Protein AF-A0A2K3JFJ0-F1 (afdb_monomer)

Sequence (146 aa):
MLLTFLFMEGVAWFLHKYVMHGFGWFLHEDHHRYTKKRFEKNDVFGLFFAGISIILIFTGFFGGFDIRLFLGMGVAMYGAGYFLVHDVFFHRRVKIKYRPKSKYIKRVLYAHSVHHQKSKGREGICFGFLYASKKYALPEENPVPT

Structure (mmCIF, N/CA/C/O backbone):
data_AF-A0A2K3JFJ0-F1
#
_entry.id   AF-A0A2K3JFJ0-F1
#
loop_
_atom_site.group_PDB
_atom_site.id
_atom_site.type_symbol
_atom_site.label_atom_id
_atom_site.label_alt_id
_atom_site.label_comp_id
_atom_site.label_asym_id
_atom_site.label_entity_id
_atom_site.label_seq_id
_atom_site.pdbx_PDB_ins_code
_atom_site.Cartn_x
_atom_site.Cartn_y
_atom_site.Cartn_z
_atom_site.occupancy
_atom_site.B_iso_or_equiv
_atom_site.auth_seq_id
_atom_site.auth_comp_id
_atom_site.auth_asym_id
_atom_site.auth_atom_id
_atom_site.pdbx_PDB_model_num
ATOM 1 N N . MET A 1 1 ? 14.823 2.691 -6.678 1.00 90.44 1 MET A N 1
ATOM 2 C CA . MET A 1 1 ? 14.375 1.847 -5.550 1.00 90.44 1 MET A CA 1
ATOM 3 C C . MET A 1 1 ? 13.880 2.675 -4.369 1.00 90.44 1 MET A C 1
ATOM 5 O O . MET A 1 1 ? 12.671 2.773 -4.230 1.00 90.44 1 MET A O 1
ATOM 9 N N . LEU A 1 2 ? 14.738 3.317 -3.558 1.00 94.19 2 LEU A N 1
ATOM 10 C CA . LEU A 1 2 ? 14.278 4.081 -2.378 1.00 94.19 2 LEU A CA 1
ATOM 11 C C . LEU A 1 2 ? 13.377 5.271 -2.735 1.00 94.19 2 LEU A C 1
ATOM 13 O O . LEU A 1 2 ? 12.338 5.461 -2.112 1.00 94.19 2 LEU A O 1
ATOM 17 N N . LEU A 1 3 ? 13.731 6.028 -3.778 1.00 95.50 3 LEU A N 1
ATOM 18 C CA . LEU A 1 3 ? 12.884 7.120 -4.264 1.00 95.50 3 LEU A CA 1
ATOM 19 C C . LEU A 1 3 ? 11.500 6.610 -4.687 1.00 95.50 3 LEU A C 1
ATOM 21 O O . LEU A 1 3 ? 10.487 7.191 -4.318 1.00 95.50 3 LEU A O 1
ATOM 25 N N . THR A 1 4 ? 11.458 5.483 -5.399 1.00 95.31 4 THR A N 1
ATOM 26 C CA . THR A 1 4 ? 10.213 4.818 -5.796 1.00 95.31 4 THR A CA 1
ATOM 27 C C . THR A 1 4 ? 9.401 4.388 -4.580 1.00 95.31 4 THR A C 1
ATOM 29 O O . THR A 1 4 ? 8.210 4.658 -4.531 1.00 95.31 4 THR A O 1
ATOM 32 N N . PHE A 1 5 ? 10.038 3.780 -3.576 1.00 95.12 5 PHE A N 1
ATOM 33 C CA . PHE A 1 5 ? 9.387 3.389 -2.325 1.00 95.12 5 PHE A CA 1
ATOM 34 C C . PHE A 1 5 ? 8.730 4.585 -1.619 1.00 95.12 5 PHE A C 1
ATOM 36 O O . PHE A 1 5 ? 7.580 4.493 -1.203 1.00 95.12 5 PHE A O 1
ATOM 43 N N . LEU A 1 6 ? 9.427 5.722 -1.516 1.00 94.94 6 LEU A N 1
ATOM 44 C CA . LEU A 1 6 ? 8.874 6.932 -0.897 1.00 94.94 6 LEU A CA 1
ATOM 45 C C . LEU A 1 6 ? 7.742 7.535 -1.735 1.00 94.94 6 LEU A C 1
ATOM 47 O O . LEU A 1 6 ? 6.711 7.930 -1.194 1.00 94.94 6 LEU A O 1
ATOM 51 N N . PHE A 1 7 ? 7.915 7.572 -3.056 1.00 95.88 7 PHE A N 1
ATOM 52 C CA . PHE A 1 7 ? 6.906 8.077 -3.984 1.00 95.88 7 PHE A CA 1
ATOM 53 C C . PHE A 1 7 ? 5.618 7.245 -3.951 1.00 95.88 7 PHE A C 1
ATOM 55 O O . PHE A 1 7 ? 4.521 7.796 -4.061 1.00 95.88 7 PHE A O 1
ATOM 62 N N . MET A 1 8 ? 5.736 5.933 -3.729 1.00 96.38 8 MET A N 1
ATOM 63 C CA . MET A 1 8 ? 4.589 5.035 -3.633 1.00 96.38 8 MET A CA 1
ATOM 64 C C . MET A 1 8 ? 3.623 5.404 -2.506 1.00 96.38 8 MET A C 1
ATOM 66 O O . MET A 1 8 ? 2.438 5.145 -2.666 1.00 96.38 8 MET A O 1
ATOM 70 N N . GLU A 1 9 ? 4.052 6.073 -1.429 1.00 95.25 9 GLU A N 1
ATOM 71 C CA . GLU A 1 9 ? 3.108 6.573 -0.415 1.00 95.25 9 GLU A CA 1
ATOM 72 C C . GLU A 1 9 ? 2.145 7.613 -1.002 1.00 95.25 9 GLU A C 1
ATOM 74 O O . GLU A 1 9 ? 0.948 7.583 -0.718 1.00 95.25 9 GLU A O 1
ATOM 79 N N . GLY A 1 10 ? 2.641 8.504 -1.866 1.00 95.69 10 GLY A N 1
ATOM 80 C CA . GLY A 1 10 ? 1.808 9.483 -2.565 1.00 95.69 10 GLY A CA 1
ATOM 81 C C . GLY A 1 10 ? 0.860 8.821 -3.565 1.00 95.69 10 GLY A C 1
ATOM 82 O O . GLY A 1 10 ? -0.325 9.154 -3.608 1.00 95.69 10 GLY A O 1
ATOM 83 N N . VAL A 1 11 ? 1.363 7.840 -4.322 1.00 95.56 11 VAL A N 1
ATOM 84 C CA . VAL A 1 11 ? 0.553 7.037 -5.254 1.00 95.56 11 VAL A CA 1
ATOM 85 C C . VAL A 1 11 ? -0.548 6.294 -4.503 1.00 95.56 11 VAL A C 1
ATOM 87 O O . VAL A 1 11 ? -1.715 6.368 -4.879 1.00 95.56 11 VAL A O 1
ATOM 90 N N . ALA A 1 12 ? -0.197 5.618 -3.414 1.00 94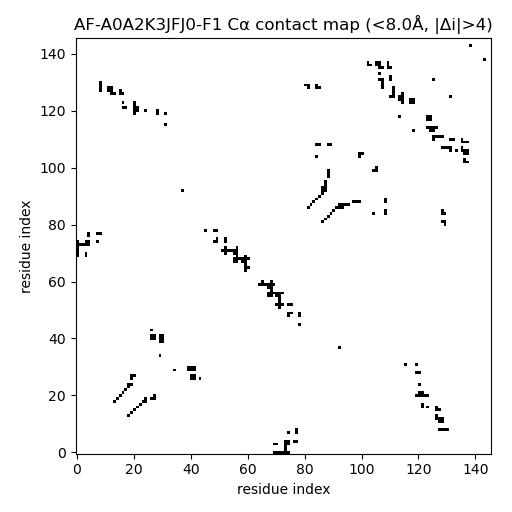.62 12 ALA A N 1
ATOM 91 C CA . ALA A 1 12 ? -1.128 4.826 -2.634 1.00 94.62 12 ALA A CA 1
ATOM 92 C C . ALA A 1 12 ? -2.179 5.712 -1.955 1.00 94.62 12 ALA A C 1
ATOM 94 O O . ALA A 1 12 ? -3.360 5.392 -2.028 1.00 94.62 12 ALA A O 1
ATOM 95 N N . TRP A 1 13 ? -1.796 6.871 -1.406 1.00 95.19 13 TRP A N 1
ATOM 96 C CA . TRP A 1 13 ? -2.750 7.853 -0.881 1.00 95.19 13 TRP A CA 1
ATOM 97 C C . TRP A 1 13 ? -3.738 8.332 -1.951 1.00 95.19 13 TRP A C 1
ATOM 99 O O . TRP A 1 13 ? -4.946 8.387 -1.706 1.00 95.19 13 TRP A O 1
ATOM 109 N N . PHE A 1 14 ? -3.238 8.669 -3.146 1.00 95.88 14 PHE A N 1
ATOM 110 C CA . PHE A 1 14 ? -4.068 9.147 -4.251 1.00 95.88 14 PHE A CA 1
ATOM 111 C C . PHE A 1 14 ? -5.065 8.075 -4.690 1.00 95.88 14 PHE A C 1
ATOM 113 O O . PHE A 1 14 ? -6.263 8.339 -4.795 1.00 95.88 14 PHE A O 1
ATOM 120 N N . LEU A 1 15 ? -4.584 6.853 -4.908 1.00 95.69 15 LEU A N 1
ATOM 121 C CA . LEU A 1 15 ? -5.426 5.735 -5.318 1.00 95.69 15 LEU A CA 1
ATOM 122 C C . LEU A 1 15 ? -6.437 5.377 -4.242 1.00 95.69 15 LEU A C 1
ATOM 124 O O . LEU A 1 15 ? -7.607 5.176 -4.549 1.00 95.69 15 LEU A O 1
ATOM 128 N N . HIS A 1 16 ? -6.027 5.364 -2.983 1.00 94.69 16 HIS A N 1
ATOM 129 C CA . HIS A 1 16 ? -6.927 5.069 -1.886 1.00 94.69 16 HIS A CA 1
ATOM 130 C C . HIS A 1 16 ? -8.071 6.086 -1.823 1.00 94.69 16 HIS A C 1
ATOM 132 O O . HIS A 1 16 ? -9.239 5.702 -1.802 1.00 94.69 16 HIS A O 1
ATOM 138 N N . LYS A 1 17 ? -7.761 7.383 -1.926 1.00 94.56 17 LYS A N 1
ATOM 139 C CA . LYS A 1 17 ? -8.768 8.448 -1.890 1.00 94.56 17 LYS A CA 1
ATOM 140 C C . LYS A 1 17 ? -9.671 8.491 -3.127 1.00 94.56 17 LYS A C 1
ATOM 142 O O . LYS A 1 17 ? -10.884 8.622 -2.990 1.00 94.56 17 LYS A O 1
ATOM 147 N N . TYR A 1 18 ? -9.099 8.452 -4.329 1.00 94.69 18 TYR A N 1
ATOM 148 C CA . TYR A 1 18 ? -9.843 8.754 -5.561 1.00 94.69 18 TYR A CA 1
ATOM 149 C C . TYR A 1 18 ? -10.275 7.515 -6.344 1.00 94.69 18 TYR A C 1
ATOM 151 O O . TYR A 1 18 ? -11.261 7.576 -7.076 1.00 94.69 18 TYR A O 1
ATOM 159 N N . VAL A 1 19 ? -9.569 6.394 -6.193 1.00 95.44 19 VAL A N 1
ATOM 160 C CA . VAL A 1 19 ? -9.910 5.133 -6.859 1.00 95.44 19 VAL A CA 1
ATOM 161 C C . VAL A 1 19 ? -10.685 4.244 -5.901 1.00 95.44 19 VAL A C 1
ATOM 163 O O . VAL A 1 19 ? -11.865 4.011 -6.134 1.00 95.44 19 VAL A O 1
ATOM 166 N N . MET A 1 20 ? -10.077 3.809 -4.798 1.00 95.19 20 MET A N 1
ATOM 167 C CA . MET A 1 20 ? -10.675 2.838 -3.873 1.00 95.19 20 MET A CA 1
ATOM 168 C C . MET A 1 20 ? -11.902 3.415 -3.159 1.00 95.19 20 MET A C 1
ATOM 170 O O . MET A 1 20 ? -12.933 2.761 -3.107 1.00 95.19 20 MET A O 1
ATOM 174 N N . HIS A 1 21 ? -11.848 4.669 -2.705 1.00 95.12 21 HIS A N 1
ATOM 175 C CA . HIS A 1 21 ? -13.009 5.396 -2.172 1.00 95.12 21 HIS A CA 1
ATOM 176 C C . HIS A 1 21 ? -13.857 6.100 -3.246 1.00 95.12 21 HIS A C 1
ATOM 178 O O . HIS A 1 21 ? -14.910 6.663 -2.952 1.00 95.12 21 HIS A O 1
ATOM 184 N N . GLY A 1 22 ? -13.429 6.065 -4.507 1.00 93.69 22 GLY A N 1
ATOM 185 C CA . GLY A 1 22 ? -14.156 6.639 -5.634 1.00 93.69 22 GLY A CA 1
ATOM 186 C C . GLY A 1 22 ? -14.934 5.586 -6.412 1.00 93.69 22 GLY A C 1
ATOM 187 O O . GLY A 1 22 ? -15.890 4.992 -5.920 1.00 93.69 22 GLY A O 1
ATOM 188 N N . PHE A 1 23 ? -14.549 5.388 -7.671 1.00 94.69 23 PHE A N 1
ATOM 189 C CA . PHE A 1 23 ? -15.224 4.446 -8.568 1.00 94.69 23 PHE A CA 1
ATOM 190 C C . PHE A 1 23 ? -14.914 2.975 -8.251 1.00 94.69 23 PHE A C 1
ATOM 192 O O . PHE A 1 23 ? -15.706 2.101 -8.579 1.00 94.69 23 PHE A O 1
ATOM 199 N N . GLY A 1 24 ? -13.790 2.696 -7.590 1.00 94.19 24 GLY A N 1
ATOM 200 C CA . GLY A 1 24 ? -13.365 1.369 -7.145 1.00 94.19 24 GLY A CA 1
ATOM 201 C C . GLY A 1 24 ? -13.976 0.924 -5.814 1.00 94.19 24 GLY A C 1
ATOM 202 O O . GLY A 1 24 ? -13.603 -0.135 -5.316 1.00 94.19 24 GLY A O 1
ATOM 203 N N . TRP A 1 25 ? -14.921 1.683 -5.245 1.00 94.19 25 TRP A N 1
ATOM 204 C CA . TRP A 1 25 ? -15.529 1.371 -3.945 1.00 94.19 25 TRP A CA 1
ATOM 205 C C . TRP A 1 25 ? -16.138 -0.027 -3.881 1.00 94.19 25 TRP A C 1
ATOM 207 O O . TRP A 1 25 ? -16.014 -0.698 -2.868 1.00 94.19 25 TRP A O 1
ATOM 217 N N . PHE A 1 26 ? -16.707 -0.539 -4.970 1.00 92.88 26 PHE A N 1
ATOM 218 C CA . PHE A 1 26 ? -17.265 -1.896 -5.004 1.00 92.88 26 PHE A CA 1
ATOM 219 C C . PHE A 1 26 ? -16.224 -3.017 -4.773 1.00 92.88 26 PHE A C 1
ATOM 221 O O . PHE A 1 26 ? -16.610 -4.138 -4.427 1.00 92.88 26 PHE A O 1
ATOM 228 N N . LEU A 1 27 ? -14.929 -2.730 -4.974 1.00 92.62 27 LEU A N 1
ATOM 229 C CA . LEU A 1 27 ? -13.806 -3.614 -4.636 1.00 92.62 27 LEU A CA 1
ATOM 230 C C . LEU A 1 27 ? -13.238 -3.345 -3.240 1.00 92.62 27 LEU A C 1
ATOM 232 O O . LEU A 1 27 ? -12.503 -4.177 -2.734 1.00 92.62 27 LEU A O 1
ATOM 236 N N . HIS A 1 28 ? -13.533 -2.195 -2.637 1.00 93.19 28 HIS A N 1
ATOM 237 C CA . HIS A 1 28 ? -12.987 -1.783 -1.341 1.00 93.19 28 HIS A CA 1
ATOM 238 C C . HIS A 1 28 ? -14.024 -1.822 -0.204 1.00 93.19 28 HIS A C 1
ATOM 240 O O . HIS A 1 28 ? -13.698 -1.771 0.975 1.00 93.19 28 HIS A O 1
ATOM 246 N N . GLU A 1 29 ? -15.309 -1.927 -0.520 1.00 91.56 29 GLU A N 1
ATOM 247 C CA . GLU A 1 29 ? -16.379 -1.877 0.470 1.00 91.56 29 GLU A CA 1
ATOM 248 C C . GLU A 1 29 ? -16.342 -3.061 1.445 1.00 91.56 29 GLU A C 1
ATOM 250 O O . GLU A 1 29 ? -16.602 -2.896 2.639 1.00 91.56 29 GLU A O 1
ATOM 255 N N . ASP A 1 30 ? -16.025 -4.258 0.950 1.00 88.88 30 ASP A N 1
ATOM 256 C CA . ASP A 1 30 ? -15.908 -5.467 1.771 1.00 88.88 30 ASP A CA 1
ATOM 257 C C . ASP A 1 30 ? -14.675 -5.453 2.677 1.00 88.88 30 ASP A C 1
ATOM 259 O O . ASP A 1 30 ? -14.624 -6.208 3.643 1.00 88.88 30 ASP A O 1
ATOM 263 N N . HIS A 1 31 ? -13.738 -4.554 2.394 1.00 89.12 31 HIS A N 1
ATOM 264 C CA . HIS A 1 31 ? -12.603 -4.246 3.243 1.00 89.12 31 HIS A CA 1
ATOM 265 C C . HIS A 1 31 ? -12.975 -3.341 4.417 1.00 89.12 31 HIS A C 1
ATOM 267 O O . HIS A 1 31 ? -12.530 -3.537 5.548 1.00 89.12 31 HIS A O 1
ATOM 273 N N . HIS A 1 32 ? -13.854 -2.365 4.178 1.00 88.31 32 HIS A N 1
ATOM 274 C CA . HIS A 1 32 ? -14.392 -1.516 5.243 1.00 88.31 32 HIS A CA 1
ATOM 275 C C . HIS A 1 32 ? -15.364 -2.251 6.162 1.00 88.31 32 HIS A C 1
ATOM 277 O O . HIS A 1 32 ? -15.470 -1.928 7.346 1.00 88.31 32 HIS A O 1
ATOM 283 N N . ARG A 1 33 ? -16.087 -3.236 5.632 1.00 82.81 33 ARG A N 1
ATOM 284 C CA . ARG A 1 33 ? -17.016 -4.062 6.401 1.00 82.81 33 ARG A CA 1
ATOM 285 C C . ARG A 1 33 ? -16.280 -5.315 6.851 1.00 82.81 33 ARG A C 1
ATOM 287 O O . ARG A 1 33 ? -16.072 -6.193 6.033 1.00 82.81 33 ARG A O 1
ATOM 294 N N . TYR A 1 34 ? -15.929 -5.434 8.132 1.00 69.94 34 TYR A N 1
ATOM 295 C CA . TYR A 1 34 ? -15.217 -6.615 8.638 1.00 69.94 34 TYR A CA 1
ATOM 296 C C . TYR A 1 34 ? -15.877 -7.923 8.167 1.00 69.94 34 TYR A C 1
ATOM 298 O O . TYR A 1 34 ? -16.961 -8.294 8.627 1.00 69.94 34 TYR A O 1
ATOM 306 N N . THR A 1 35 ? -15.221 -8.631 7.248 1.00 67.31 35 THR A N 1
ATOM 307 C CA . THR A 1 35 ? -15.648 -9.950 6.790 1.00 67.31 35 THR A CA 1
ATOM 308 C C . THR A 1 35 ? -14.654 -10.991 7.294 1.00 67.31 35 THR A C 1
ATOM 310 O O . THR A 1 35 ? -13.446 -10.815 7.221 1.00 67.31 35 THR A O 1
ATOM 313 N N . LYS A 1 36 ? -15.137 -12.131 7.807 1.00 67.00 36 LYS A N 1
ATOM 314 C CA . LYS A 1 36 ? -14.263 -13.240 8.257 1.00 67.00 36 LYS A CA 1
ATOM 315 C C . LYS A 1 36 ? -13.605 -14.005 7.094 1.00 67.00 36 LYS A C 1
ATOM 317 O O . LYS A 1 36 ? -13.133 -15.127 7.283 1.00 67.00 36 LYS A O 1
ATOM 322 N N . LYS A 1 37 ? -13.643 -13.463 5.876 1.00 76.31 37 LYS A N 1
ATOM 323 C CA . LYS A 1 37 ? -13.140 -14.142 4.684 1.00 76.31 37 LYS A CA 1
ATOM 324 C C . LYS A 1 37 ? -11.620 -14.032 4.642 1.00 76.31 37 LYS A C 1
ATOM 326 O O . LYS A 1 37 ? -11.038 -13.054 5.087 1.00 76.31 37 LYS A O 1
ATOM 331 N N . ARG A 1 38 ? -10.974 -15.070 4.109 1.00 74.88 38 ARG A N 1
ATOM 332 C CA . ARG A 1 38 ? -9.517 -15.078 3.911 1.00 74.88 38 ARG A CA 1
ATOM 333 C C . ARG A 1 38 ? -9.081 -14.131 2.790 1.00 74.88 38 ARG A C 1
ATOM 335 O O . ARG A 1 38 ? -7.970 -13.621 2.847 1.00 74.88 38 ARG A O 1
ATOM 342 N N . PHE A 1 39 ? -9.956 -13.945 1.806 1.00 81.56 39 PHE A N 1
ATOM 343 C CA . PHE A 1 39 ? -9.757 -13.074 0.658 1.00 81.56 39 PHE A CA 1
ATOM 344 C C . PHE A 1 39 ? -10.871 -12.040 0.602 1.00 81.56 39 PHE A C 1
ATOM 346 O O . PHE A 1 39 ? -12.037 -12.363 0.859 1.00 81.56 39 PHE A O 1
ATOM 353 N N . GLU A 1 40 ? -10.499 -10.832 0.214 1.00 86.81 40 GLU A N 1
ATOM 354 C CA . GLU A 1 40 ? -11.407 -9.719 -0.033 1.00 86.81 40 GLU A CA 1
ATOM 355 C C . GLU A 1 40 ? -11.242 -9.244 -1.473 1.00 86.81 40 GLU A C 1
ATOM 357 O O . GLU A 1 40 ? -10.187 -9.410 -2.087 1.00 86.81 40 GLU A O 1
ATOM 362 N N . LYS A 1 41 ? -12.276 -8.613 -2.031 1.00 90.12 41 LYS A N 1
ATOM 363 C CA . LYS A 1 41 ? -12.187 -7.994 -3.361 1.00 90.12 41 LYS A CA 1
ATOM 364 C C . LYS A 1 41 ? -11.069 -6.956 -3.414 1.00 90.12 41 LYS A C 1
ATOM 366 O O . LYS A 1 41 ? -10.466 -6.763 -4.467 1.00 90.12 41 LYS A O 1
ATOM 371 N N . ASN A 1 42 ? -10.746 -6.357 -2.271 1.00 91.12 42 ASN A N 1
ATOM 372 C CA . ASN A 1 42 ? -9.654 -5.411 -2.127 1.00 91.12 42 ASN A CA 1
ATOM 373 C C . ASN A 1 42 ? -8.289 -5.998 -2.516 1.00 91.12 42 ASN A C 1
ATOM 375 O O . ASN A 1 42 ? -7.410 -5.268 -2.974 1.00 91.12 42 ASN A O 1
ATOM 379 N N . ASP A 1 43 ? -8.118 -7.318 -2.418 1.00 91.44 43 ASP A N 1
ATOM 380 C CA . ASP A 1 43 ? -6.868 -7.995 -2.772 1.00 91.44 43 ASP A CA 1
ATOM 381 C C . ASP A 1 43 ? -6.527 -7.826 -4.263 1.00 91.44 43 ASP A C 1
ATOM 383 O O . ASP A 1 43 ? -5.359 -7.911 -4.646 1.00 91.44 43 ASP A O 1
ATOM 387 N N . VAL A 1 44 ? -7.518 -7.493 -5.103 1.00 93.69 44 VAL A N 1
ATOM 388 C CA . VAL A 1 44 ? -7.325 -7.144 -6.519 1.00 93.69 44 VAL A CA 1
ATOM 389 C C . VAL A 1 44 ? -6.370 -5.958 -6.684 1.00 93.69 44 VAL A C 1
ATOM 391 O O . VAL A 1 44 ? -5.538 -5.980 -7.590 1.00 93.69 44 VAL A O 1
ATOM 394 N N . PHE A 1 45 ? -6.420 -4.952 -5.802 1.00 93.38 45 PHE A N 1
ATOM 395 C CA . PHE A 1 45 ? -5.477 -3.830 -5.855 1.00 93.38 45 PHE A CA 1
ATOM 396 C C . PHE A 1 45 ? -4.047 -4.300 -5.565 1.00 93.38 45 PHE A C 1
ATOM 398 O O . PHE A 1 45 ? -3.115 -3.925 -6.278 1.00 93.38 45 PHE A O 1
ATOM 405 N N . GLY A 1 46 ? -3.875 -5.176 -4.570 1.00 92.88 46 GLY A N 1
ATOM 406 C CA . GLY A 1 46 ? -2.582 -5.784 -4.256 1.00 92.88 46 GLY A CA 1
ATOM 407 C C . GLY A 1 46 ? -2.025 -6.598 -5.426 1.00 92.88 46 GLY A C 1
ATOM 408 O O . GLY A 1 46 ? -0.869 -6.417 -5.807 1.00 92.88 46 GLY A O 1
ATOM 409 N N . LEU A 1 47 ? -2.860 -7.434 -6.050 1.00 94.81 47 LEU A N 1
ATOM 410 C CA . LEU A 1 47 ? -2.492 -8.225 -7.228 1.00 94.81 47 LEU A CA 1
ATOM 411 C C . LEU A 1 47 ? -2.109 -7.349 -8.425 1.00 94.81 47 LEU A C 1
ATOM 413 O O . LEU A 1 47 ? -1.136 -7.650 -9.114 1.00 94.81 47 LEU A O 1
ATOM 417 N N . PHE A 1 48 ? -2.826 -6.247 -8.651 1.00 95.75 48 PHE A N 1
ATOM 418 C CA . PHE A 1 48 ? -2.512 -5.295 -9.714 1.00 95.75 48 PHE A CA 1
ATOM 419 C C . PHE A 1 48 ? -1.108 -4.691 -9.542 1.00 95.75 48 PHE A C 1
ATOM 421 O O . PHE A 1 48 ? -0.297 -4.729 -10.471 1.00 95.75 48 PHE A O 1
ATOM 428 N N . PHE A 1 49 ? -0.774 -4.206 -8.341 1.00 95.44 49 PHE A N 1
ATOM 429 C CA . PHE A 1 49 ? 0.560 -3.657 -8.066 1.00 95.44 49 PHE A CA 1
ATOM 430 C C . PHE A 1 49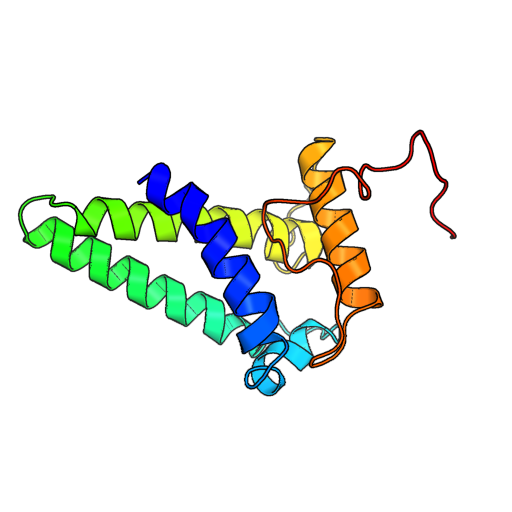 ? 1.659 -4.718 -8.064 1.00 95.44 49 PHE A C 1
ATOM 432 O O . PHE A 1 49 ? 2.765 -4.446 -8.537 1.00 95.44 49 PHE A O 1
ATOM 439 N N . ALA A 1 50 ? 1.361 -5.930 -7.591 1.00 96.50 50 ALA A N 1
ATOM 440 C CA . ALA A 1 50 ? 2.278 -7.057 -7.691 1.00 96.50 50 ALA A CA 1
ATOM 441 C C . ALA A 1 50 ? 2.588 -7.386 -9.160 1.00 96.50 50 ALA A C 1
ATOM 443 O O . ALA A 1 50 ? 3.754 -7.539 -9.511 1.00 96.50 50 ALA A O 1
ATOM 444 N N . GLY A 1 51 ? 1.576 -7.403 -10.034 1.00 98.00 51 GLY A N 1
ATOM 445 C CA . GLY A 1 51 ? 1.748 -7.610 -11.473 1.00 98.00 51 GLY A CA 1
ATOM 446 C C . GLY A 1 51 ? 2.650 -6.556 -12.118 1.00 98.00 51 GLY A C 1
ATOM 447 O O . GLY A 1 51 ? 3.615 -6.909 -12.796 1.00 98.00 51 GLY A O 1
ATOM 448 N N . ILE A 1 52 ? 2.404 -5.268 -11.845 1.00 97.38 52 ILE A N 1
ATOM 449 C CA . ILE A 1 52 ? 3.264 -4.169 -12.325 1.00 97.38 52 ILE A CA 1
ATOM 450 C C . ILE A 1 52 ? 4.705 -4.354 -11.839 1.00 97.38 52 ILE A C 1
ATOM 452 O O . ILE A 1 52 ? 5.646 -4.249 -12.625 1.00 97.38 52 ILE A O 1
ATOM 456 N N . SER A 1 53 ? 4.883 -4.641 -10.548 1.00 97.94 53 SER A N 1
ATOM 457 C CA . SER A 1 53 ? 6.202 -4.839 -9.949 1.00 97.94 53 SER A CA 1
ATOM 458 C C . SER A 1 53 ? 6.956 -6.000 -10.602 1.00 97.94 53 SER A C 1
ATOM 460 O O . SER A 1 53 ? 8.108 -5.823 -10.993 1.00 97.94 53 SER A O 1
ATOM 462 N N . ILE A 1 54 ? 6.296 -7.146 -10.799 1.00 98.25 54 ILE A N 1
ATOM 463 C CA . ILE A 1 54 ? 6.878 -8.329 -11.446 1.00 98.25 54 ILE A CA 1
ATOM 464 C C . ILE A 1 54 ? 7.296 -8.009 -12.881 1.00 98.25 54 ILE A C 1
ATOM 466 O O . ILE A 1 54 ? 8.421 -8.326 -13.259 1.00 98.25 54 ILE A O 1
ATOM 470 N N . ILE A 1 55 ? 6.441 -7.348 -13.668 1.00 98.31 55 ILE A N 1
ATOM 471 C CA . ILE A 1 55 ? 6.763 -6.989 -15.059 1.00 98.31 55 ILE A CA 1
ATOM 472 C C . ILE A 1 55 ? 7.982 -6.060 -15.111 1.00 98.31 55 ILE A C 1
ATOM 474 O O . ILE A 1 55 ? 8.889 -6.273 -15.918 1.00 98.31 55 ILE A O 1
ATOM 478 N N . LEU A 1 56 ? 8.036 -5.049 -14.241 1.00 98.12 56 LEU A N 1
ATOM 479 C CA . LEU A 1 56 ? 9.162 -4.117 -14.163 1.00 98.12 56 LEU A CA 1
ATOM 480 C C . LEU A 1 56 ? 10.465 -4.808 -13.745 1.00 98.12 56 LEU A C 1
ATOM 482 O O . LEU A 1 56 ? 11.506 -4.561 -14.351 1.00 98.12 56 LEU A O 1
ATOM 486 N N . ILE A 1 57 ? 10.405 -5.692 -12.745 1.00 98.12 57 ILE A N 1
ATOM 487 C CA . ILE A 1 57 ? 11.559 -6.483 -12.300 1.00 98.12 57 ILE A CA 1
ATOM 488 C C . ILE A 1 57 ? 12.041 -7.386 -13.432 1.00 98.12 57 ILE A C 1
ATOM 490 O O . ILE A 1 57 ? 13.220 -7.360 -13.766 1.00 98.12 57 ILE A O 1
ATOM 494 N N . PHE A 1 58 ? 11.136 -8.146 -14.048 1.00 98.19 58 PHE A N 1
ATOM 495 C CA . PHE A 1 58 ? 11.466 -9.099 -15.102 1.00 98.19 58 PHE A CA 1
ATOM 496 C C . PHE A 1 58 ? 12.099 -8.391 -16.303 1.00 98.19 58 PHE A C 1
ATOM 498 O O . PHE A 1 58 ? 13.223 -8.696 -16.693 1.00 98.19 58 PHE A O 1
ATOM 505 N N . THR A 1 59 ? 11.417 -7.385 -16.852 1.00 98.00 59 THR A N 1
ATOM 506 C CA . THR A 1 59 ? 11.910 -6.653 -18.028 1.00 98.00 59 THR A CA 1
ATOM 507 C C . THR A 1 59 ? 13.179 -5.854 -17.739 1.00 98.00 59 THR A C 1
ATOM 509 O O . THR A 1 59 ? 14.047 -5.782 -18.603 1.00 98.00 59 THR A O 1
ATOM 512 N N . GLY A 1 60 ? 13.328 -5.293 -16.535 1.00 97.44 60 GLY A N 1
ATOM 513 C CA . GLY A 1 60 ? 14.546 -4.590 -16.131 1.00 97.44 60 GLY A CA 1
ATOM 514 C C . GLY A 1 60 ? 15.735 -5.522 -15.907 1.00 97.44 60 GLY A C 1
ATOM 515 O O . GLY A 1 60 ? 16.858 -5.171 -16.259 1.00 97.44 60 GLY A O 1
ATOM 516 N N . PHE A 1 61 ? 15.501 -6.724 -15.375 1.00 97.75 61 PHE A N 1
ATOM 517 C CA . PHE A 1 61 ? 16.534 -7.745 -15.201 1.00 97.75 61 PHE A CA 1
ATOM 518 C C . PHE A 1 61 ? 17.084 -8.205 -16.557 1.00 97.75 61 PHE A C 1
ATOM 520 O O . PHE A 1 61 ? 18.285 -8.107 -16.800 1.00 97.75 61 PHE A O 1
ATOM 527 N N . PHE A 1 62 ? 16.203 -8.6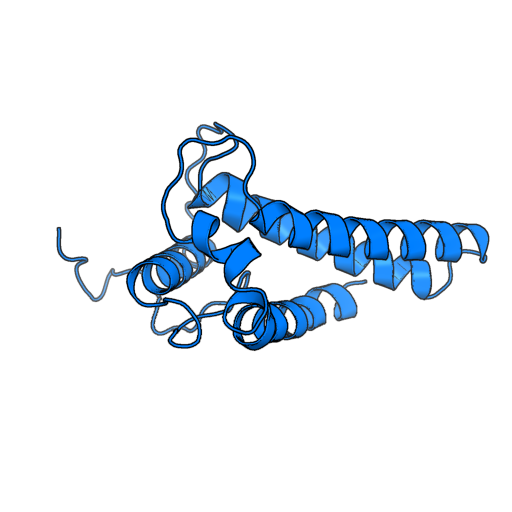10 -17.479 1.00 97.12 62 PHE A N 1
ATOM 528 C CA . PHE A 1 62 ? 16.605 -9.020 -18.833 1.00 97.12 62 PHE A CA 1
ATOM 529 C C . PHE A 1 62 ? 17.081 -7.854 -19.711 1.00 97.12 62 PHE A C 1
ATOM 531 O O . PHE A 1 62 ? 17.783 -8.072 -20.692 1.00 97.12 62 PHE A O 1
ATOM 538 N N . GLY A 1 63 ? 16.746 -6.617 -19.344 1.00 94.88 63 GLY A N 1
ATOM 539 C CA . GLY A 1 63 ? 17.241 -5.395 -19.977 1.00 94.88 63 GLY A CA 1
ATOM 540 C C . GLY A 1 63 ? 18.642 -4.964 -19.537 1.00 94.88 63 GLY A C 1
ATOM 541 O O . GLY A 1 63 ? 19.054 -3.863 -19.886 1.00 94.88 63 GLY A O 1
ATOM 542 N N . GLY A 1 64 ? 19.363 -5.782 -18.761 1.00 96.44 64 GLY A N 1
ATOM 543 C CA . GLY A 1 64 ? 20.707 -5.446 -18.283 1.00 96.44 64 GLY A CA 1
ATOM 544 C C . GLY A 1 64 ? 20.718 -4.640 -16.983 1.00 96.44 64 GLY A C 1
ATOM 545 O O . GLY A 1 64 ? 21.586 -3.794 -16.800 1.00 96.44 64 GLY A O 1
ATOM 546 N N . PHE A 1 65 ? 19.778 -4.917 -16.072 1.00 95.62 65 PHE A N 1
ATOM 547 C CA . PHE A 1 65 ? 19.684 -4.285 -14.746 1.00 95.62 65 PHE A CA 1
ATOM 548 C C . PHE A 1 65 ? 19.424 -2.770 -14.791 1.00 95.62 65 PHE A C 1
ATOM 550 O O . PHE A 1 65 ? 19.999 -1.996 -14.026 1.00 95.62 65 PHE A O 1
ATOM 557 N N . ASP A 1 66 ? 18.536 -2.337 -15.683 1.00 95.56 66 ASP A N 1
ATOM 558 C CA . ASP A 1 66 ? 18.227 -0.919 -15.863 1.00 95.56 66 ASP A CA 1
ATOM 559 C C . ASP A 1 66 ? 17.250 -0.349 -14.811 1.00 95.56 66 ASP A C 1
ATOM 561 O O . ASP A 1 66 ? 16.862 -0.991 -13.829 1.00 95.56 66 ASP A O 1
ATOM 565 N N . ILE A 1 67 ? 16.819 0.900 -15.025 1.00 96.81 67 ILE A N 1
ATOM 566 C CA . ILE A 1 67 ? 15.934 1.625 -14.109 1.00 96.81 67 ILE A CA 1
ATOM 567 C C . ILE A 1 67 ? 14.625 0.885 -13.789 1.00 96.81 67 ILE A C 1
ATOM 569 O O . ILE A 1 67 ? 14.136 1.001 -12.663 1.00 96.81 67 ILE A O 1
ATOM 573 N N . ARG A 1 68 ? 14.073 0.089 -14.716 1.00 97.88 68 ARG A N 1
ATOM 574 C CA . ARG A 1 68 ? 12.811 -0.645 -14.518 1.00 97.88 68 ARG A CA 1
ATOM 575 C C . ARG A 1 68 ? 12.925 -1.627 -13.364 1.00 97.88 68 ARG A C 1
ATOM 577 O O . ARG A 1 68 ? 12.020 -1.682 -12.532 1.00 97.88 68 ARG A O 1
ATOM 584 N N . LEU A 1 69 ? 14.066 -2.306 -13.243 1.00 97.69 69 LEU A N 1
ATOM 585 C CA . LEU A 1 69 ? 14.331 -3.228 -12.142 1.00 97.69 69 LEU A CA 1
ATOM 586 C C . LEU A 1 69 ? 14.219 -2.499 -10.799 1.00 97.69 69 LEU A C 1
ATOM 588 O O . LEU A 1 69 ? 13.488 -2.923 -9.905 1.00 97.69 69 LEU A O 1
ATOM 592 N N . PHE A 1 70 ? 14.885 -1.351 -10.670 1.00 97.06 70 PHE A N 1
ATOM 593 C CA . PHE A 1 70 ? 14.876 -0.567 -9.436 1.00 97.06 70 PHE A CA 1
ATOM 594 C C . PHE A 1 70 ? 13.521 0.077 -9.130 1.00 97.06 70 PHE A C 1
ATOM 596 O O . PHE A 1 70 ? 13.236 0.333 -7.954 1.00 97.06 70 PHE A O 1
ATOM 603 N N . LEU A 1 71 ? 12.709 0.371 -10.151 1.00 97.75 71 LEU A N 1
ATOM 604 C CA . LEU A 1 71 ? 11.321 0.801 -9.978 1.00 97.75 71 LEU A CA 1
ATOM 605 C C . LEU A 1 71 ? 10.479 -0.357 -9.435 1.00 97.75 71 LEU A C 1
ATOM 607 O O . LEU A 1 71 ? 9.860 -0.219 -8.381 1.00 97.75 71 LEU A O 1
ATOM 611 N N . GLY A 1 72 ? 10.523 -1.514 -10.095 1.00 97.62 72 GLY A N 1
ATOM 612 C CA . GLY A 1 72 ? 9.775 -2.701 -9.694 1.00 97.62 72 GLY A CA 1
ATOM 613 C C . GLY A 1 72 ? 10.126 -3.167 -8.280 1.00 97.62 72 GLY A C 1
ATOM 614 O O . GLY A 1 72 ? 9.221 -3.408 -7.482 1.00 97.62 72 GLY A O 1
ATOM 615 N N . MET A 1 73 ? 11.414 -3.170 -7.920 1.00 97.94 73 MET A N 1
ATOM 616 C CA . MET A 1 73 ? 11.877 -3.459 -6.556 1.00 97.94 73 MET A CA 1
ATOM 617 C C . MET A 1 73 ? 11.353 -2.447 -5.531 1.00 97.94 73 MET A C 1
ATOM 619 O O . MET A 1 73 ? 10.961 -2.828 -4.432 1.00 97.94 73 MET A O 1
ATOM 623 N N . GLY A 1 74 ? 11.299 -1.156 -5.877 1.00 97.50 74 GLY A N 1
ATOM 624 C CA . GLY A 1 74 ? 10.734 -0.135 -4.991 1.00 97.50 74 GLY A CA 1
ATOM 625 C C . GLY A 1 74 ? 9.234 -0.323 -4.746 1.00 97.50 74 GLY A C 1
ATOM 626 O O . GLY A 1 74 ? 8.782 -0.188 -3.609 1.00 97.50 74 GLY A O 1
ATOM 627 N N . VAL A 1 75 ? 8.480 -0.699 -5.786 1.00 97.69 75 VAL A N 1
ATOM 628 C CA . VAL A 1 75 ? 7.056 -1.061 -5.671 1.00 97.69 75 VAL A CA 1
ATOM 629 C C . VAL A 1 75 ? 6.883 -2.311 -4.802 1.00 97.69 75 VAL A C 1
ATOM 631 O O . VAL A 1 75 ? 6.043 -2.305 -3.905 1.00 97.69 75 VAL A O 1
ATOM 634 N N . ALA A 1 76 ? 7.709 -3.346 -4.997 1.00 97.56 76 ALA A N 1
ATOM 635 C CA . ALA A 1 76 ? 7.674 -4.567 -4.187 1.00 97.56 76 ALA A CA 1
ATOM 636 C C . ALA A 1 76 ? 7.955 -4.283 -2.705 1.00 97.56 76 ALA A C 1
ATOM 638 O O . ALA A 1 76 ? 7.221 -4.748 -1.834 1.00 97.56 76 ALA A O 1
ATOM 639 N N . MET A 1 77 ? 8.985 -3.482 -2.409 1.00 96.88 77 MET A N 1
ATOM 640 C CA . MET A 1 77 ? 9.315 -3.078 -1.038 1.00 96.88 77 MET A CA 1
ATOM 641 C C . MET A 1 77 ? 8.160 -2.328 -0.372 1.00 96.88 77 MET A C 1
ATOM 643 O O . MET A 1 77 ? 7.858 -2.573 0.797 1.00 96.88 77 MET A O 1
ATOM 647 N N . TYR A 1 78 ? 7.499 -1.430 -1.107 1.00 96.50 78 TYR A N 1
ATOM 648 C CA . TYR A 1 78 ? 6.340 -0.707 -0.591 1.00 96.50 78 TYR A CA 1
ATOM 649 C C . TYR A 1 78 ? 5.164 -1.656 -0.338 1.00 96.50 78 TYR A C 1
ATOM 651 O O . TYR A 1 78 ? 4.583 -1.633 0.746 1.00 96.50 78 TYR A O 1
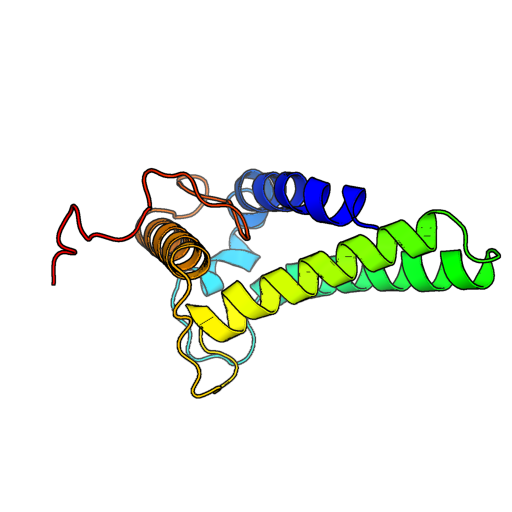ATOM 659 N N . GLY A 1 79 ? 4.874 -2.551 -1.288 1.00 95.56 79 GLY A N 1
ATOM 660 C CA . GLY A 1 79 ? 3.839 -3.578 -1.153 1.00 95.56 79 GLY A CA 1
ATOM 661 C C . GLY A 1 79 ? 4.066 -4.508 0.042 1.00 95.56 79 GLY A C 1
ATOM 662 O O . GLY A 1 79 ? 3.127 -4.802 0.778 1.00 95.56 79 GLY A O 1
ATOM 663 N N . ALA A 1 80 ? 5.314 -4.909 0.303 1.00 94.81 80 ALA A N 1
ATOM 664 C CA . ALA A 1 80 ? 5.669 -5.694 1.484 1.00 94.81 80 ALA A CA 1
ATOM 665 C C . ALA A 1 80 ? 5.420 -4.916 2.787 1.00 94.81 80 ALA A C 1
ATOM 667 O O . ALA A 1 80 ? 4.842 -5.455 3.731 1.00 94.81 80 ALA A O 1
ATOM 668 N N . GLY A 1 81 ? 5.808 -3.636 2.834 1.00 92.69 81 GLY A N 1
ATOM 669 C CA . GLY A 1 81 ? 5.525 -2.760 3.972 1.00 92.69 81 GLY A CA 1
ATOM 670 C C . GLY A 1 81 ? 4.024 -2.599 4.224 1.00 92.69 81 GLY A C 1
ATOM 671 O O . GLY A 1 81 ? 3.576 -2.734 5.364 1.00 92.69 81 GLY A O 1
ATOM 672 N N . TYR A 1 82 ? 3.253 -2.373 3.158 1.00 90.81 82 TYR A N 1
ATOM 673 C CA . TYR A 1 82 ? 1.795 -2.310 3.200 1.00 90.81 82 TYR A CA 1
ATOM 674 C C . TYR A 1 82 ? 1.207 -3.595 3.785 1.00 90.81 82 TYR A C 1
ATOM 676 O O . TYR A 1 82 ? 0.542 -3.529 4.812 1.00 90.81 82 TYR A O 1
ATOM 684 N N . PHE A 1 83 ? 1.527 -4.759 3.215 1.00 90.56 83 PHE A N 1
ATOM 685 C CA . PHE A 1 83 ? 1.013 -6.050 3.678 1.00 90.56 83 PHE A CA 1
ATOM 686 C C . PHE A 1 83 ? 1.317 -6.305 5.164 1.00 90.56 83 PHE A C 1
ATOM 688 O O . PHE A 1 83 ? 0.462 -6.774 5.916 1.00 90.56 83 PHE A O 1
ATOM 695 N N . LEU A 1 84 ? 2.519 -5.951 5.629 1.00 89.75 84 LEU A N 1
ATOM 696 C CA . LEU A 1 84 ? 2.879 -6.087 7.041 1.00 89.75 84 LEU A CA 1
ATOM 697 C C . LEU A 1 84 ? 2.039 -5.179 7.952 1.00 89.75 84 LEU A C 1
ATOM 699 O O . LEU A 1 84 ? 1.530 -5.624 8.980 1.00 89.75 84 LEU A O 1
ATOM 703 N N . VAL A 1 85 ? 1.881 -3.901 7.610 1.00 88.56 85 VAL A N 1
ATOM 704 C CA . VAL A 1 85 ? 1.127 -2.963 8.456 1.00 88.56 85 VAL A CA 1
ATOM 705 C C . VAL A 1 85 ? -0.373 -3.249 8.405 1.00 88.56 85 VAL A C 1
ATOM 707 O O . VAL A 1 85 ? -1.041 -3.278 9.439 1.00 88.56 85 VAL A O 1
ATOM 710 N N . HIS A 1 86 ? -0.887 -3.492 7.211 1.00 88.38 86 HIS A N 1
ATOM 711 C CA . HIS A 1 86 ? -2.300 -3.610 6.919 1.00 88.38 86 HIS A CA 1
ATOM 712 C C . HIS A 1 86 ? -2.834 -5.014 7.230 1.00 88.38 86 HIS A C 1
ATOM 714 O O . HIS A 1 86 ? -3.624 -5.196 8.153 1.00 88.38 86 HIS A O 1
ATOM 720 N N . ASP A 1 87 ? -2.360 -6.039 6.529 1.00 86.19 87 ASP A N 1
ATOM 721 C CA . ASP A 1 87 ? -2.913 -7.392 6.622 1.00 86.19 87 ASP A CA 1
ATOM 722 C C . ASP A 1 87 ? -2.418 -8.157 7.850 1.00 86.19 87 ASP A C 1
ATOM 724 O O . ASP A 1 87 ? -3.173 -8.924 8.457 1.00 86.19 87 ASP A O 1
ATOM 728 N N . VAL A 1 88 ? -1.158 -7.952 8.246 1.00 86.25 88 VAL A N 1
ATOM 729 C CA . VAL A 1 88 ? -0.571 -8.652 9.397 1.00 86.25 88 VAL A CA 1
ATOM 730 C C . VAL A 1 88 ? -0.897 -7.938 10.709 1.00 86.25 88 VAL A C 1
ATOM 732 O O . VAL A 1 88 ? -1.419 -8.571 11.629 1.00 86.25 88 VAL A O 1
ATOM 735 N N . PHE A 1 89 ? -0.604 -6.639 10.830 1.00 85.44 89 PHE A N 1
ATOM 736 C CA . PHE A 1 89 ? -0.764 -5.939 12.110 1.00 85.44 89 PHE A CA 1
ATOM 737 C C . PHE A 1 89 ? -2.179 -5.414 12.366 1.00 85.44 89 PHE A C 1
ATOM 739 O O . PHE A 1 89 ? -2.644 -5.527 13.506 1.00 85.44 89 PHE A O 1
ATOM 746 N N . PHE A 1 90 ? -2.858 -4.862 11.356 1.00 85.50 90 PHE A N 1
ATOM 747 C CA . PHE A 1 90 ? -4.198 -4.298 11.526 1.00 85.50 90 PHE A CA 1
ATOM 748 C C . PHE A 1 90 ? -5.298 -5.357 11.389 1.00 85.50 90 PHE A C 1
ATOM 750 O O . PHE A 1 90 ? -5.953 -5.691 12.378 1.00 85.50 90 PHE A O 1
ATOM 757 N N . HIS A 1 91 ? -5.454 -5.942 10.198 1.00 83.81 91 HIS A N 1
ATOM 758 C CA . HIS A 1 91 ? -6.518 -6.911 9.899 1.00 83.81 91 HIS A CA 1
ATOM 759 C C . HIS A 1 91 ? -6.267 -8.295 10.498 1.00 83.81 91 HIS A C 1
ATOM 761 O O . HIS A 1 91 ? -7.194 -9.094 10.629 1.00 83.81 91 HIS A O 1
ATOM 767 N N . ARG A 1 92 ? -5.021 -8.586 10.900 1.00 82.88 92 ARG A N 1
ATOM 768 C CA . ARG A 1 92 ? -4.602 -9.877 11.474 1.00 82.88 92 ARG A CA 1
ATOM 769 C C . ARG A 1 92 ? -5.031 -11.079 10.625 1.00 82.88 92 ARG A C 1
ATOM 771 O O . ARG A 1 92 ? -5.330 -12.148 11.164 1.00 82.88 92 ARG A O 1
ATOM 778 N N . ARG A 1 93 ? -5.028 -10.925 9.297 1.00 80.50 93 ARG A N 1
ATOM 779 C CA . ARG A 1 93 ? -5.313 -12.015 8.351 1.00 80.50 93 ARG A CA 1
ATOM 780 C C . ARG A 1 93 ? -4.272 -13.124 8.451 1.00 80.50 93 ARG A C 1
ATOM 782 O O . ARG A 1 93 ? -4.594 -14.302 8.312 1.00 80.50 93 ARG A O 1
ATOM 789 N N . VAL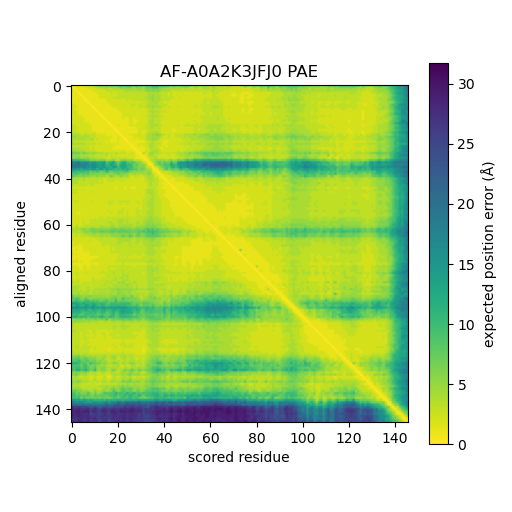 A 1 94 ? -3.032 -12.751 8.771 1.00 80.38 94 VAL A N 1
ATOM 790 C CA . VAL A 1 94 ? -1.964 -13.681 9.147 1.00 80.38 94 VAL A CA 1
ATOM 791 C C . VAL A 1 94 ? -1.854 -13.712 10.670 1.00 80.38 94 VAL A C 1
ATOM 793 O O . VAL A 1 94 ? -1.545 -12.705 11.307 1.00 80.38 94 VAL A O 1
ATOM 796 N N . LYS A 1 95 ? -2.103 -14.877 11.277 1.00 74.06 95 LYS A N 1
ATOM 797 C CA . LYS A 1 95 ? -2.079 -15.056 12.738 1.00 74.06 95 LYS A CA 1
ATOM 798 C C . LYS A 1 95 ? -0.643 -15.100 13.271 1.00 74.06 95 LYS A C 1
ATOM 800 O O . LYS A 1 95 ? -0.138 -16.161 13.626 1.00 74.06 95 LYS A O 1
ATOM 805 N N . ILE A 1 96 ? 0.004 -13.943 13.362 1.00 77.75 96 ILE A N 1
ATOM 806 C CA . ILE A 1 96 ? 1.303 -13.788 14.026 1.00 77.75 96 ILE A CA 1
ATOM 807 C C . ILE A 1 96 ? 1.064 -13.218 15.427 1.00 77.75 96 ILE A C 1
ATOM 809 O O . ILE A 1 96 ? 0.407 -12.191 15.595 1.00 77.75 96 ILE A O 1
ATOM 813 N N . LYS A 1 97 ? 1.608 -13.872 16.462 1.00 72.25 97 LYS A N 1
ATOM 814 C CA . LYS A 1 97 ? 1.555 -13.393 17.857 1.00 72.25 97 LYS A CA 1
ATOM 815 C C . LYS A 1 97 ? 2.577 -12.272 18.094 1.00 72.25 97 LYS A C 1
ATOM 817 O O . LYS A 1 97 ? 3.403 -12.356 18.996 1.00 72.25 97 LYS A O 1
ATOM 822 N N . TYR A 1 98 ? 2.535 -11.221 17.280 1.00 76.44 98 TYR A N 1
ATOM 823 C CA . TYR A 1 98 ? 3.403 -10.058 17.423 1.00 76.44 98 TYR A CA 1
ATOM 824 C C . TYR A 1 98 ? 2.565 -8.796 17.584 1.00 76.44 98 TYR A C 1
ATOM 826 O O . TYR A 1 98 ? 1.633 -8.543 16.824 1.00 76.44 98 TYR A O 1
ATOM 834 N N . ARG A 1 99 ? 2.900 -7.995 18.598 1.00 75.88 99 ARG A N 1
ATOM 835 C CA . ARG A 1 99 ? 2.287 -6.687 18.828 1.00 75.88 99 ARG A CA 1
ATOM 836 C C . ARG A 1 99 ? 3.343 -5.608 18.599 1.00 75.88 99 ARG A C 1
ATOM 838 O O . ARG A 1 99 ? 4.308 -5.563 19.368 1.00 75.88 99 ARG A O 1
ATOM 845 N N . PRO A 1 100 ? 3.181 -4.737 17.589 1.00 80.88 100 PRO A N 1
ATOM 846 C CA . PRO A 1 100 ? 4.153 -3.687 17.330 1.00 80.88 100 PRO A CA 1
ATOM 847 C C . PRO A 1 100 ? 4.238 -2.723 18.520 1.00 80.88 100 PRO A C 1
ATOM 849 O O . PRO A 1 100 ? 3.242 -2.148 18.963 1.00 80.88 100 PRO A O 1
ATOM 852 N N . LYS A 1 101 ? 5.452 -2.545 19.055 1.00 82.56 101 LYS A N 1
ATOM 853 C CA . LYS A 1 101 ? 5.717 -1.638 20.188 1.00 82.56 101 LYS A CA 1
ATOM 854 C C . LYS A 1 101 ? 6.047 -0.207 19.749 1.00 82.56 101 LYS A C 1
ATOM 856 O O . LYS A 1 101 ? 5.862 0.715 20.538 1.00 82.56 101 LYS A O 1
ATOM 861 N N . SER A 1 102 ? 6.478 -0.019 18.500 1.00 88.00 102 SER A N 1
ATOM 862 C CA . SER A 1 102 ? 6.889 1.282 17.958 1.00 88.00 102 SER A CA 1
ATOM 863 C C . SER A 1 102 ? 5.749 2.307 17.970 1.00 88.00 102 SER A C 1
ATOM 865 O O . SER A 1 102 ? 4.668 2.037 17.439 1.00 88.00 102 SER A O 1
ATOM 867 N N . LYS A 1 103 ? 6.014 3.509 18.516 1.00 87.00 103 LYS A N 1
ATOM 868 C CA . LYS A 1 103 ? 5.078 4.653 18.495 1.00 87.00 103 LYS A CA 1
ATOM 869 C C . LYS A 1 103 ? 4.631 4.986 17.065 1.00 87.00 103 LYS A C 1
ATOM 871 O O . LYS A 1 103 ? 3.474 5.334 16.849 1.00 87.00 103 LYS A O 1
ATOM 876 N N . TYR A 1 104 ? 5.526 4.818 16.089 1.00 88.50 104 TYR A N 1
ATOM 877 C CA . TYR A 1 104 ? 5.237 5.042 14.674 1.00 88.50 104 TYR A CA 1
ATOM 878 C C . TYR A 1 104 ? 4.170 4.084 14.142 1.00 88.50 104 TYR A C 1
ATOM 880 O O . TYR A 1 104 ? 3.127 4.532 13.677 1.00 88.50 104 TYR A O 1
ATOM 888 N N . ILE A 1 105 ? 4.406 2.771 14.255 1.00 87.06 105 ILE A N 1
ATOM 889 C CA . ILE A 1 105 ? 3.478 1.756 13.732 1.00 87.06 105 ILE A CA 1
ATOM 890 C C . ILE A 1 105 ? 2.127 1.897 14.429 1.00 87.06 105 ILE A C 1
ATOM 892 O O . ILE A 1 105 ? 1.090 1.899 13.782 1.00 87.06 105 ILE A O 1
ATOM 896 N N . LYS A 1 106 ? 2.135 2.108 15.746 1.00 88.31 106 LYS A N 1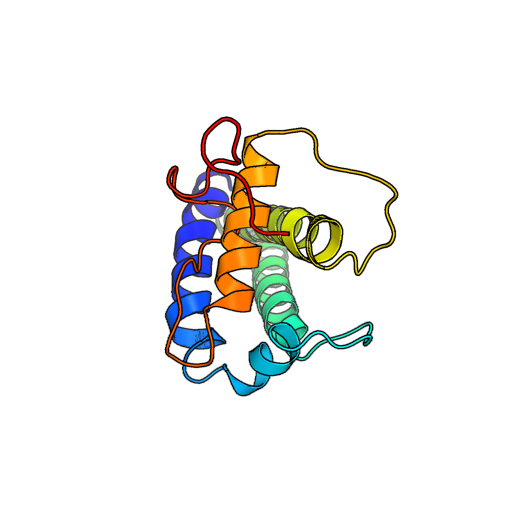
ATOM 897 C CA . LYS A 1 106 ? 0.921 2.347 16.523 1.00 88.31 106 LYS A CA 1
ATOM 898 C C . LYS A 1 106 ? 0.103 3.549 16.024 1.00 88.31 106 LYS A C 1
ATOM 900 O O . LYS A 1 106 ? -1.112 3.436 15.904 1.00 88.31 106 LYS A O 1
ATOM 905 N N . ARG A 1 107 ? 0.755 4.670 15.694 1.00 89.38 107 ARG A N 1
ATOM 906 C CA . ARG A 1 107 ? 0.103 5.848 15.092 1.00 89.38 107 ARG A CA 1
ATOM 907 C C . ARG A 1 107 ? -0.518 5.524 13.735 1.00 89.38 107 ARG A C 1
ATOM 909 O O . ARG A 1 107 ? -1.632 5.957 13.461 1.00 89.38 107 ARG A O 1
ATOM 916 N N . VAL A 1 108 ? 0.198 4.781 12.894 1.00 90.25 108 VAL A N 1
ATOM 917 C CA . VAL A 1 108 ? -0.294 4.371 11.571 1.00 90.25 108 VAL A CA 1
ATOM 918 C C . VAL A 1 108 ? -1.527 3.477 11.710 1.00 90.25 108 VAL A C 1
ATOM 920 O O . VAL A 1 108 ? -2.561 3.765 11.115 1.00 90.25 108 VAL A O 1
ATOM 923 N N . LEU A 1 109 ? -1.466 2.469 12.584 1.00 89.31 109 LEU A N 1
ATOM 924 C CA . LEU A 1 109 ? -2.598 1.586 12.875 1.00 89.31 109 LEU A CA 1
ATOM 925 C C . LEU A 1 109 ? -3.804 2.353 13.433 1.00 89.31 109 LEU A C 1
ATOM 927 O O . LEU A 1 109 ? -4.938 2.061 13.066 1.00 89.31 109 LEU A O 1
ATOM 931 N N . TYR A 1 110 ? -3.581 3.348 14.297 1.00 89.50 110 TYR A N 1
ATOM 932 C CA . TYR A 1 110 ? -4.661 4.183 14.822 1.00 89.50 110 TYR A CA 1
ATOM 933 C C . TYR A 1 110 ? -5.295 5.060 13.739 1.00 89.50 110 TYR A C 1
ATOM 935 O O . TYR A 1 110 ? -6.517 5.094 13.623 1.00 89.50 110 TYR A O 1
ATOM 943 N N . ALA A 1 111 ? -4.488 5.725 12.908 1.00 90.44 111 ALA A N 1
ATOM 944 C CA . ALA A 1 111 ? -4.998 6.518 11.791 1.00 90.44 111 ALA A CA 1
ATOM 945 C C . ALA A 1 111 ? -5.831 5.665 10.824 1.00 90.44 111 ALA A C 1
ATOM 947 O O . ALA A 1 111 ? -6.894 6.100 10.386 1.00 90.44 111 ALA A O 1
ATOM 948 N N . HIS A 1 112 ? -5.381 4.439 10.553 1.00 91.12 112 HIS A N 1
ATOM 949 C CA . HIS A 1 112 ? -6.099 3.486 9.717 1.00 91.12 112 HIS A CA 1
ATOM 950 C C . HIS A 1 112 ? -7.385 2.968 10.392 1.00 91.12 112 HIS A C 1
ATOM 952 O O . HIS A 1 112 ? -8.423 2.866 9.745 1.00 91.12 112 HIS A O 1
ATOM 958 N N . SER A 1 113 ? -7.381 2.764 11.715 1.00 88.44 113 SER A N 1
ATOM 959 C CA . SER A 1 113 ? -8.604 2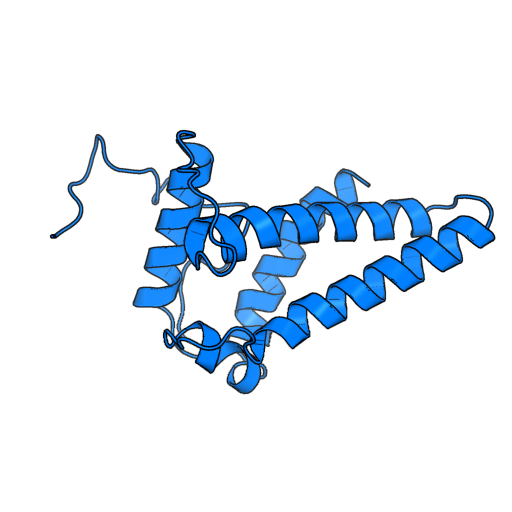.476 12.488 1.00 88.44 113 SER A CA 1
ATOM 960 C C . SER A 1 113 ? -9.642 3.587 12.346 1.00 88.44 113 SER A C 1
ATOM 962 O O . SER A 1 113 ? -10.800 3.337 12.019 1.00 88.44 113 SER A O 1
ATOM 964 N N . VAL A 1 114 ? -9.214 4.839 12.535 1.00 90.31 114 VAL A N 1
ATOM 965 C CA . VAL A 1 114 ? -10.078 6.015 12.390 1.00 90.31 114 VAL A CA 1
ATOM 966 C C . VAL A 1 114 ? -10.604 6.133 10.961 1.00 90.31 114 VAL A C 1
ATOM 968 O O . VAL A 1 114 ? -11.773 6.462 10.771 1.00 90.31 114 VAL A O 1
ATOM 971 N N . HIS A 1 115 ? -9.767 5.842 9.965 1.00 92.06 115 HIS A N 1
ATOM 972 C CA . HIS A 1 115 ? -10.175 5.790 8.568 1.00 92.06 115 HIS A CA 1
ATOM 973 C C . HIS A 1 115 ? -11.302 4.772 8.350 1.00 92.06 115 HIS A C 1
ATOM 975 O O . HIS A 1 115 ? -12.353 5.155 7.844 1.00 92.06 115 HIS A O 1
ATOM 981 N N . HIS A 1 116 ? -11.137 3.528 8.804 1.00 90.75 116 HIS A N 1
ATOM 982 C CA . HIS A 1 116 ? -12.164 2.490 8.689 1.00 90.75 116 HIS A CA 1
ATOM 983 C C . HIS A 1 116 ? -13.478 2.852 9.390 1.00 90.75 116 HIS A C 1
ATOM 985 O O . HIS A 1 116 ? -14.550 2.549 8.874 1.00 90.75 116 HIS A O 1
ATOM 991 N N . GLN A 1 117 ? -13.404 3.514 10.547 1.00 88.62 117 GLN A N 1
ATOM 992 C CA . GLN A 1 117 ? -14.585 3.911 11.321 1.00 88.62 117 GLN A CA 1
ATOM 993 C C . GLN A 1 117 ? -15.328 5.109 10.719 1.00 88.62 117 GLN A C 1
ATOM 995 O O . GLN A 1 117 ? -16.549 5.185 10.826 1.00 88.62 117 GLN A O 1
ATOM 1000 N N . LYS A 1 118 ? -14.600 6.069 10.135 1.00 89.06 118 LYS A N 1
ATOM 1001 C CA . LYS A 1 118 ? -15.151 7.370 9.714 1.00 89.06 118 LYS A CA 1
ATOM 1002 C C . LYS A 1 118 ? -15.229 7.565 8.200 1.00 89.06 118 LYS A C 1
ATOM 1004 O 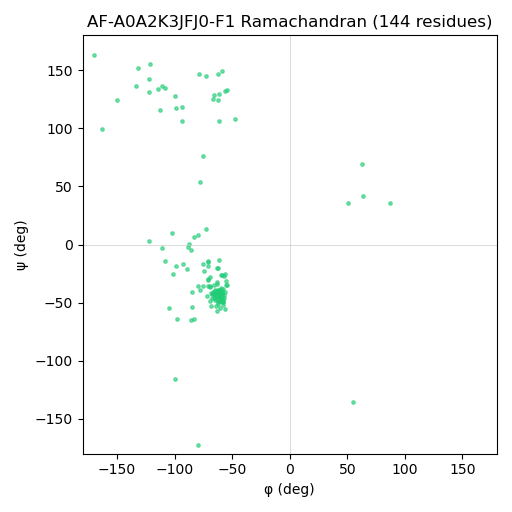O . LYS A 1 118 ? -15.707 8.609 7.771 1.00 89.06 118 LYS A O 1
ATOM 1009 N N . SER A 1 119 ? -14.758 6.608 7.403 1.00 88.25 119 SER A N 1
ATOM 1010 C CA . SER A 1 119 ? -14.755 6.702 5.938 1.00 88.25 119 SER A CA 1
ATOM 1011 C C . SER A 1 119 ? -15.677 5.664 5.316 1.00 88.25 119 SER A C 1
ATOM 1013 O O . SER A 1 119 ? -15.636 4.485 5.670 1.00 88.25 119 SER A O 1
ATOM 1015 N N . LYS A 1 120 ? -16.495 6.104 4.359 1.00 89.06 120 LYS A N 1
ATOM 1016 C CA . LYS A 1 120 ? -17.422 5.277 3.593 1.00 89.06 120 LYS A CA 1
ATOM 1017 C C . LYS A 1 120 ? -17.625 5.868 2.200 1.00 89.06 120 LYS A C 1
ATOM 1019 O O . LYS A 1 120 ? -18.069 7.005 2.059 1.00 89.06 120 LYS A O 1
ATOM 1024 N N . GLY A 1 121 ? -17.368 5.074 1.160 1.00 88.38 121 GLY A N 1
ATOM 1025 C CA . GLY A 1 121 ? -17.474 5.561 -0.216 1.00 88.38 121 GLY A CA 1
ATOM 1026 C C . GLY A 1 121 ? -16.610 6.807 -0.418 1.00 88.38 121 GLY A C 1
ATOM 1027 O O . GLY A 1 121 ? -15.494 6.859 0.082 1.00 88.38 121 GLY A O 1
ATOM 1028 N N . ARG A 1 122 ? -17.134 7.837 -1.089 1.00 86.94 122 ARG A N 1
ATOM 1029 C CA . ARG A 1 122 ? -16.372 9.063 -1.403 1.00 86.94 122 ARG A CA 1
ATOM 1030 C C . ARG A 1 122 ? -16.073 9.952 -0.197 1.00 86.94 122 ARG A C 1
ATOM 1032 O O . ARG A 1 122 ? -15.235 10.847 -0.294 1.00 86.94 122 ARG A O 1
ATOM 1039 N N . GLU A 1 123 ? -16.748 9.722 0.921 1.00 86.06 123 GLU A N 1
ATOM 1040 C CA . GLU A 1 123 ? -16.552 10.478 2.150 1.00 86.06 123 GLU A CA 1
ATOM 1041 C C . GLU A 1 123 ? -15.541 9.747 3.025 1.00 86.06 123 GLU A C 1
ATOM 1043 O O . GLU A 1 123 ? -15.751 8.603 3.425 1.00 86.06 123 GLU A O 1
ATOM 1048 N N . GLY A 1 124 ? -14.414 10.385 3.320 1.00 83.94 124 GLY A N 1
ATOM 1049 C CA . GLY A 1 124 ? -13.399 9.738 4.130 1.00 83.94 124 GLY A CA 1
ATOM 1050 C C . GLY A 1 124 ? -12.278 10.647 4.578 1.00 83.94 124 GLY A C 1
ATOM 1051 O O . GLY A 1 124 ? -12.047 11.734 4.045 1.00 83.94 124 GLY A O 1
ATOM 1052 N N . ILE A 1 125 ? -11.559 10.162 5.579 1.00 88.38 125 ILE A N 1
ATOM 1053 C CA . ILE A 1 125 ? -10.396 10.815 6.166 1.00 88.38 125 ILE A CA 1
ATOM 1054 C C . ILE A 1 125 ? -9.258 9.806 6.271 1.00 88.38 125 ILE A C 1
ATOM 1056 O O . ILE A 1 125 ? -9.505 8.625 6.452 1.00 88.38 125 ILE A O 1
ATOM 1060 N N . CYS A 1 126 ? -8.010 10.269 6.228 1.00 86.06 126 CYS A N 1
ATOM 1061 C CA . CYS A 1 126 ? -6.822 9.434 6.475 1.00 86.06 126 CYS A CA 1
ATOM 1062 C C . CYS A 1 126 ? -6.593 8.281 5.499 1.00 86.06 126 CYS A C 1
ATOM 1064 O O . CYS A 1 126 ? -6.619 7.119 5.874 1.00 86.06 126 CYS A O 1
ATOM 1066 N N . PHE A 1 127 ? -6.245 8.626 4.265 1.00 90.12 127 PHE A N 1
ATOM 1067 C CA . PHE A 1 127 ? -5.955 7.654 3.209 1.00 90.12 127 PHE A CA 1
ATOM 1068 C C . PHE A 1 127 ? -4.493 7.166 3.163 1.00 90.12 127 PHE A C 1
ATOM 1070 O O . PHE A 1 127 ? -4.142 6.396 2.276 1.00 90.12 127 PHE A O 1
ATOM 1077 N N . GLY A 1 128 ? -3.624 7.634 4.067 1.00 88.44 128 GLY A N 1
ATOM 1078 C CA . GLY A 1 128 ? -2.215 7.214 4.111 1.00 88.44 128 GLY A CA 1
ATOM 1079 C C . GLY A 1 128 ? -2.064 5.784 4.630 1.00 88.44 128 GLY A C 1
ATOM 1080 O O . GLY A 1 128 ? -2.823 5.369 5.508 1.00 88.44 128 GLY A O 1
ATOM 1081 N N . PHE A 1 129 ? -1.085 5.049 4.100 1.00 85.50 129 PHE A N 1
ATOM 1082 C CA . PHE A 1 129 ? -0.865 3.640 4.444 1.00 85.50 129 PHE A CA 1
ATOM 1083 C C . PHE A 1 129 ? 0.328 3.449 5.360 1.00 85.50 129 PHE A C 1
ATOM 1085 O O . PHE A 1 129 ? 0.189 2.853 6.425 1.00 85.50 129 PHE A O 1
ATOM 1092 N N . LEU A 1 130 ? 1.502 3.943 4.962 1.00 87.69 130 LEU A N 1
ATOM 1093 C CA . LEU A 1 130 ? 2.693 3.884 5.801 1.00 87.69 130 LEU A CA 1
ATOM 1094 C C . LEU A 1 130 ? 2.920 5.202 6.521 1.00 87.69 130 LEU A C 1
ATOM 1096 O O . LEU A 1 130 ? 3.606 5.197 7.538 1.00 87.69 130 LEU A O 1
ATOM 1100 N N . TYR A 1 131 ? 2.326 6.305 6.066 1.00 89.62 131 TYR A N 1
ATOM 1101 C CA . TYR A 1 131 ? 2.415 7.602 6.717 1.00 89.62 131 TYR A CA 1
ATOM 1102 C C . TYR A 1 131 ? 1.098 8.002 7.390 1.00 89.62 131 TYR A C 1
ATOM 1104 O O . TYR A 1 131 ? 0.015 7.946 6.814 1.00 89.62 131 TYR A O 1
ATOM 1112 N N . ALA A 1 132 ? 1.212 8.499 8.620 1.00 86.94 132 ALA A N 1
ATOM 1113 C CA . ALA A 1 132 ? 0.099 9.058 9.372 1.00 86.94 132 ALA A CA 1
ATOM 1114 C C . ALA A 1 132 ? 0.496 10.394 10.007 1.00 86.94 132 ALA A C 1
ATOM 1116 O O . ALA A 1 132 ? 1.574 10.522 10.598 1.00 86.94 132 ALA A O 1
ATOM 1117 N N . SER A 1 133 ? -0.403 11.378 9.909 1.00 83.62 133 SER A N 1
ATOM 1118 C CA . SER A 1 133 ? -0.227 12.710 10.498 1.00 83.62 133 SER A CA 1
ATOM 1119 C C . SER A 1 133 ? -0.034 12.639 12.018 1.00 83.62 133 SER A C 1
ATOM 1121 O O . SER A 1 133 ? -0.602 11.776 12.692 1.00 83.62 133 SER A O 1
ATOM 1123 N N . LYS A 1 134 ? 0.734 13.588 12.576 1.00 81.25 134 LYS A N 1
ATOM 1124 C CA . LYS A 1 134 ? 1.012 13.682 14.021 1.00 81.25 134 LYS A CA 1
ATOM 1125 C C . LYS A 1 134 ? -0.254 13.775 14.880 1.00 81.25 134 LYS A C 1
ATOM 1127 O O . LYS A 1 134 ? -0.221 13.305 16.007 1.00 81.25 134 LYS A O 1
ATOM 1132 N N . LYS A 1 135 ? -1.374 14.267 14.336 1.00 79.56 135 LYS A N 1
ATOM 1133 C CA . LYS A 1 135 ? -2.674 14.320 15.034 1.00 79.56 135 LYS A CA 1
ATOM 1134 C C . LYS A 1 135 ? -3.242 12.949 15.441 1.00 79.56 135 LYS A C 1
ATOM 1136 O O . LYS A 1 135 ? -4.183 12.891 16.216 1.00 79.56 135 LYS A O 1
ATOM 1141 N N . TYR A 1 136 ? -2.684 11.859 14.909 1.00 77.81 136 TYR A N 1
ATOM 1142 C CA . TYR A 1 136 ? -3.028 10.477 15.265 1.00 77.81 136 TYR A CA 1
ATOM 1143 C C . TYR A 1 136 ? -1.999 9.824 16.190 1.00 77.81 136 TYR A C 1
ATOM 1145 O O . TYR A 1 136 ? -2.012 8.604 16.361 1.00 77.81 136 TYR A O 1
ATOM 1153 N N . ALA A 1 137 ? -1.046 10.591 16.726 1.00 74.94 137 ALA A N 1
ATOM 1154 C CA . ALA A 1 137 ? -0.118 10.068 17.716 1.00 74.94 137 ALA A CA 1
ATOM 1155 C C . ALA A 1 137 ? -0.913 9.457 18.876 1.00 74.94 137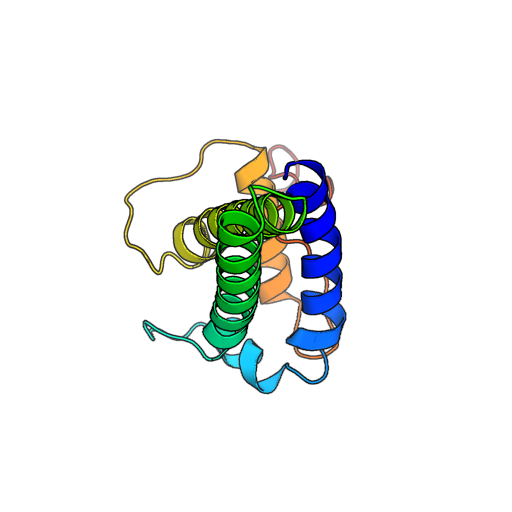 ALA A C 1
ATOM 1157 O O . ALA A 1 137 ? -1.898 10.037 19.331 1.00 74.94 137 ALA A O 1
ATOM 1158 N N . LEU A 1 138 ? -0.520 8.247 19.285 1.00 64.00 138 LEU A N 1
ATOM 1159 C CA . LEU A 1 138 ? -1.261 7.553 20.321 1.00 64.00 138 LEU A CA 1
ATOM 1160 C C . LEU A 1 138 ? -1.232 8.343 21.635 1.00 64.00 138 LEU A C 1
ATOM 1162 O O . LEU A 1 138 ? -0.202 8.936 21.964 1.00 64.00 138 LEU A O 1
ATOM 1166 N N . PRO A 1 139 ? -2.318 8.263 22.407 1.00 56.16 139 PRO A N 1
ATOM 1167 C CA . PRO A 1 139 ? -2.433 8.889 23.709 1.00 56.16 139 PRO A CA 1
ATOM 1168 C C . PRO A 1 139 ? -1.390 8.362 24.699 1.00 56.16 139 PRO A C 1
ATOM 1170 O O . PRO A 1 139 ? -1.530 7.268 25.235 1.00 56.16 139 PRO A O 1
ATOM 1173 N N . GLU A 1 140 ? -0.374 9.157 24.996 1.00 54.69 140 GLU A N 1
ATOM 1174 C CA . GLU A 1 140 ? -0.231 9.585 26.394 1.00 54.69 140 GLU A CA 1
ATOM 1175 C C . GLU A 1 140 ? -1.034 10.888 26.644 1.00 54.69 140 GLU A C 1
ATOM 1177 O O . GLU A 1 140 ? -1.140 11.329 27.777 1.00 54.69 140 GLU A O 1
ATOM 1182 N N . GLU A 1 141 ? -1.683 11.457 25.610 1.00 53.34 141 GLU A N 1
ATOM 1183 C CA . GLU A 1 141 ? -2.332 12.784 25.636 1.00 53.34 141 GLU A CA 1
ATOM 1184 C C . GLU A 1 141 ? -3.843 12.839 25.300 1.00 53.34 141 GLU A C 1
ATOM 1186 O O . GLU A 1 141 ? -4.385 13.931 25.259 1.00 53.34 141 GLU A O 1
ATOM 1191 N N . ASN A 1 142 ? -4.567 11.737 25.057 1.00 41.66 142 ASN A N 1
ATOM 1192 C CA . ASN A 1 142 ? -6.037 11.765 24.829 1.00 41.66 142 ASN A CA 1
ATOM 1193 C C . ASN A 1 142 ? -6.715 10.383 24.978 1.00 41.66 142 ASN A C 1
ATOM 1195 O O . ASN A 1 142 ? -6.656 9.600 24.037 1.00 41.66 142 ASN A O 1
ATOM 1199 N N . PRO A 1 143 ? -7.365 10.026 26.098 1.00 36.28 143 PRO A N 1
ATOM 1200 C CA . PRO A 1 143 ? -7.874 8.667 26.307 1.00 36.28 143 PRO A CA 1
ATOM 1201 C C . PRO A 1 143 ? -8.832 8.227 25.183 1.00 36.28 143 PRO A C 1
ATOM 1203 O O . PRO A 1 143 ? -9.728 8.965 24.777 1.00 36.28 143 PRO A O 1
ATOM 1206 N N . VAL A 1 144 ? -8.615 7.017 24.659 1.00 42.00 144 VAL A N 1
ATOM 1207 C CA . VAL A 1 144 ? -9.522 6.365 23.702 1.00 42.00 144 VAL A CA 1
ATOM 1208 C C . VAL A 1 144 ? -10.835 6.073 24.440 1.00 42.00 144 VAL A C 1
ATOM 1210 O O . VAL A 1 144 ? -10.760 5.485 25.521 1.00 42.00 144 VAL A O 1
ATOM 1213 N N . PRO A 1 145 ? -12.016 6.454 23.916 1.00 37.75 145 PRO A N 1
ATOM 1214 C CA . PRO A 1 145 ? -13.267 6.044 24.531 1.00 37.75 145 PRO A CA 1
ATOM 1215 C C . PRO A 1 145 ? -13.400 4.528 24.378 1.00 37.75 145 PRO A C 1
ATOM 1217 O O . PRO A 1 145 ? -13.247 3.991 23.278 1.00 37.75 145 PRO A O 1
ATOM 1220 N N . THR A 1 146 ? -13.588 3.878 25.523 1.00 39.94 146 THR A N 1
ATOM 1221 C CA . THR A 1 146 ? -13.860 2.446 25.696 1.00 39.94 146 THR A CA 1
ATOM 1222 C C . THR A 1 146 ? -15.053 1.980 24.885 1.00 39.94 146 THR A C 1
ATOM 1224 O O . THR A 1 146 ? -16.051 2.737 24.868 1.00 39.94 146 THR A O 1
#

Mean predicted aligned error: 5.84 Å

Solvent-accessible surface area (backbone atoms only — not comparable to full-atom values): 7965 Å² total; per-residue (Å²): 56,71,68,42,31,61,50,44,51,58,53,48,25,49,40,40,51,57,35,35,19,40,85,38,20,88,35,34,50,60,65,60,43,90,58,97,59,95,72,53,62,42,50,53,59,56,51,52,52,50,51,53,18,50,52,26,31,53,54,10,50,78,61,73,64,38,71,42,22,34,41,13,50,7,47,46,54,40,50,53,52,46,45,47,54,45,41,37,63,61,68,42,76,48,92,63,100,68,77,84,83,49,67,65,59,47,13,27,51,43,32,42,50,51,16,49,74,65,33,59,58,77,47,64,52,61,51,45,76,88,55,56,64,75,93,35,55,68,61,94,81,57,86,77,85,130

Radius of gyration: 16.35 Å; Cα contacts (8 Å, |Δi|>4): 174; chains: 1; bounding box: 38×29×46 Å

pLDDT: mean 87.57, std 12.57, range [36.28, 98.31]

Secondary structure (DSSP, 8-state):
-HHHHHHHHHHHHHHIIIIIIIITHHHHHHHHS----S--TTHHHHHHHHHHHHHHHHHHHHTTS-HHHHHHHHHHHHHHHHHIIIIIIIS--S--------HHHHHHHHHHHHHHHH-BTTB-S---SS---GGG--SSSSPPP-

Foldseek 3Di:
DQVLLVVVQVVQLCCLQDPCLEVVVVLCVCVLVDDPDLDGSVCVVLVVLLVQLVVLLVCCVVVVNDPSNVNSVSSVVNSVVLCCLPVCAQSVSPVDPDHDPDQQSQLLSQLVVQQSVQGDRNDTDRSGRSDDDPVSRDDVPDDDDD